Protein AF-A0A8J9SDF9-F1 (afdb_monomer_lite)

Foldseek 3Di:
DDDDPPPVVVVLVVLLVVLVVQLVCLVVDDPPDWDWDDDPPDTHTDDSVVSNVVSVVVNVVSVVVNVVVVPD

Radius of gyration: 15.38 Å; chains: 1; bounding box: 21×35×48 Å

Secondary structure (DSSP, 8-state):
---SSHHHHHHHHHHHHHHHHHHHHHHHPPTT--EEEEETTEEEEE-HHHHHHHHHHHHHHHHHHHHHTT--

Structure (mmCIF, N/CA/C/O backbone):
data_AF-A0A8J9SDF9-F1
#
_entry.id   AF-A0A8J9SDF9-F1
#
loop_
_atom_site.group_PDB
_atom_site.id
_atom_site.type_symbol
_atom_site.label_atom_id
_atom_site.label_alt_id
_atom_site.label_comp_id
_atom_site.label_asym_id
_atom_site.label_entity_id
_atom_site.label_seq_id
_atom_site.pdbx_PDB_ins_code
_atom_site.Cartn_x
_atom_site.Cartn_y
_atom_site.Cartn_z
_atom_site.occupancy
_atom_site.B_iso_or_equiv
_atom_site.auth_seq_id
_atom_site.auth_comp_id
_atom_site.auth_asym_id
_atom_site.auth_atom_id
_atom_site.pdbx_PDB_model_num
ATOM 1 N N . MET A 1 1 ? 0.629 17.000 -37.718 1.00 42.66 1 MET A N 1
ATOM 2 C CA . MET A 1 1 ? 1.434 16.007 -36.981 1.00 42.66 1 MET A CA 1
ATOM 3 C C . MET A 1 1 ? 1.197 16.296 -35.514 1.00 42.66 1 MET A C 1
ATOM 5 O O . MET A 1 1 ? 1.896 17.120 -34.955 1.00 42.66 1 MET A O 1
ATOM 9 N N . GLU A 1 2 ? 0.137 15.740 -34.942 1.00 56.50 2 GLU A N 1
ATOM 10 C CA . GLU A 1 2 ? -0.237 15.972 -33.545 1.00 56.50 2 GLU A CA 1
ATOM 11 C C . GLU A 1 2 ? -0.868 14.681 -33.043 1.00 56.50 2 GLU A C 1
ATOM 13 O O . GLU A 1 2 ? -1.936 14.327 -33.533 1.00 56.50 2 GLU A O 1
ATOM 18 N N . GLN A 1 3 ? -0.167 13.945 -32.178 1.00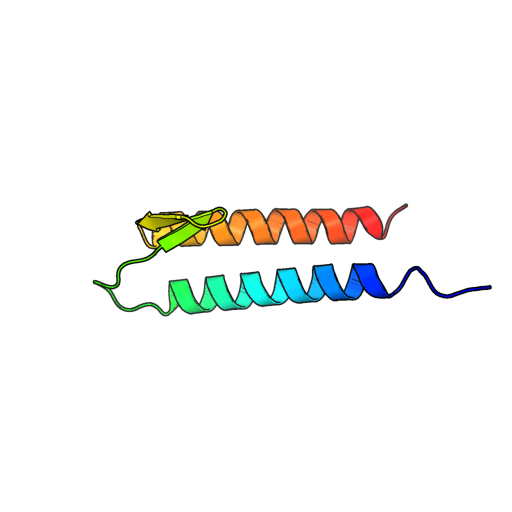 45.75 3 GLN A N 1
ATOM 19 C CA . GLN A 1 3 ? -0.690 12.886 -31.300 1.00 45.75 3 GLN A CA 1
ATOM 20 C C . GLN A 1 3 ? 0.499 12.179 -30.633 1.00 45.75 3 GLN A C 1
ATOM 22 O O . GLN A 1 3 ? 0.932 11.130 -31.085 1.00 45.75 3 GLN A O 1
ATOM 27 N N . ASP A 1 4 ? 1.056 12.775 -29.579 1.00 48.00 4 ASP A N 1
ATOM 28 C CA . ASP A 1 4 ? 1.982 12.053 -28.681 1.00 48.00 4 ASP A CA 1
ATOM 29 C C . ASP A 1 4 ? 1.828 12.455 -27.196 1.00 48.00 4 ASP A C 1
ATOM 31 O O . ASP A 1 4 ? 2.528 11.950 -26.328 1.00 48.00 4 ASP A O 1
ATOM 35 N N . GLY A 1 5 ? 0.873 13.339 -26.863 1.00 49.38 5 GLY A N 1
ATOM 36 C CA . GLY A 1 5 ? 0.694 13.868 -25.500 1.00 49.38 5 GLY A CA 1
ATOM 37 C C . GLY A 1 5 ? -0.378 13.179 -24.644 1.00 49.38 5 GLY A C 1
ATOM 38 O O . GLY A 1 5 ? -0.402 13.359 -23.434 1.00 49.38 5 GLY A O 1
ATOM 39 N N . THR A 1 6 ? -1.284 12.387 -25.225 1.00 50.78 6 THR A N 1
ATOM 40 C CA . THR A 1 6 ? -2.458 11.847 -24.502 1.00 50.78 6 THR A CA 1
ATOM 41 C C . THR A 1 6 ? -2.211 10.509 -23.801 1.00 50.78 6 THR A C 1
ATOM 43 O O . THR A 1 6 ? -2.902 10.194 -22.833 1.00 50.78 6 THR A O 1
ATOM 46 N N . ALA A 1 7 ? -1.221 9.724 -24.235 1.00 53.84 7 ALA A N 1
ATOM 47 C CA . ALA A 1 7 ? -0.969 8.390 -23.683 1.00 53.84 7 ALA A CA 1
ATOM 48 C C . ALA A 1 7 ? -0.421 8.433 -22.239 1.00 53.84 7 ALA A C 1
ATOM 50 O O . ALA A 1 7 ? -0.890 7.692 -21.376 1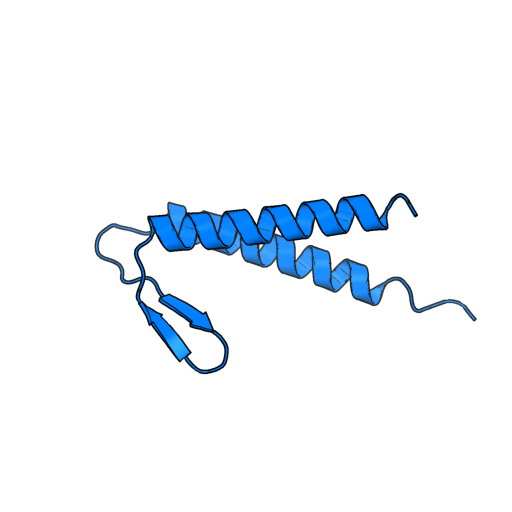.00 53.84 7 ALA A O 1
ATOM 51 N N . GLN A 1 8 ? 0.504 9.352 -21.940 1.00 54.44 8 GLN A N 1
ATOM 52 C CA . GLN A 1 8 ? 1.165 9.441 -20.626 1.00 54.44 8 GLN A CA 1
ATOM 53 C C . GLN A 1 8 ? 0.254 9.949 -19.494 1.00 54.44 8 GLN A C 1
ATOM 55 O O . GLN A 1 8 ? 0.412 9.536 -18.340 1.00 54.44 8 GLN A O 1
ATOM 60 N N . HIS A 1 9 ? -0.721 10.808 -19.807 1.00 57.28 9 HIS A N 1
ATOM 61 C CA . HIS A 1 9 ? -1.699 11.274 -18.820 1.00 57.28 9 HIS A CA 1
ATOM 62 C C . HIS A 1 9 ? -2.626 10.138 -18.367 1.00 57.28 9 HIS A C 1
ATOM 64 O O . HIS A 1 9 ? -2.868 9.991 -17.168 1.00 57.28 9 HIS A O 1
ATOM 70 N N . SER A 1 10 ? -3.048 9.272 -19.298 1.00 70.94 10 SER A N 1
ATOM 71 C CA . SER A 1 10 ? -3.912 8.127 -18.982 1.00 70.94 10 SER A CA 1
ATOM 72 C C . SER A 1 10 ? -3.239 7.109 -18.050 1.00 70.94 10 SER A C 1
ATOM 74 O O . SER A 1 10 ? -3.875 6.597 -17.127 1.00 70.94 10 SER A O 1
ATOM 76 N N . ASP A 1 11 ? -1.928 6.895 -18.208 1.00 80.88 11 ASP A N 1
ATOM 77 C CA . ASP A 1 11 ? -1.156 5.980 -17.363 1.00 80.88 11 ASP A CA 1
ATOM 78 C C . ASP A 1 11 ? -1.000 6.503 -15.931 1.00 80.88 11 ASP A C 1
ATOM 80 O O . ASP A 1 11 ? -1.044 5.731 -14.969 1.00 80.88 11 ASP A O 1
ATOM 84 N N . THR A 1 12 ? -0.805 7.813 -15.767 1.00 85.12 12 THR A N 1
ATOM 85 C CA . THR A 1 12 ? -0.663 8.441 -14.444 1.00 85.12 12 THR A CA 1
ATOM 86 C C . THR A 1 12 ? -1.991 8.435 -13.693 1.00 85.12 12 THR A C 1
ATOM 88 O O . THR A 1 12 ? -2.031 8.040 -12.528 1.00 85.12 12 THR A O 1
ATOM 91 N N . GLU A 1 13 ? -3.093 8.776 -14.364 1.00 87.12 13 GLU A N 1
ATOM 92 C CA . GLU A 1 13 ? -4.443 8.690 -13.793 1.00 87.12 13 GLU A CA 1
ATOM 93 C C . GLU A 1 13 ? -4.812 7.260 -13.397 1.00 87.12 13 GLU A C 1
ATOM 95 O O . GLU A 1 13 ? -5.324 7.021 -12.300 1.00 87.12 13 GLU A O 1
ATOM 100 N N . GLN A 1 14 ? -4.488 6.284 -14.248 1.00 89.88 14 GLN A N 1
ATOM 101 C CA . GLN A 1 14 ? -4.709 4.880 -13.935 1.00 89.88 14 GLN A CA 1
ATOM 102 C C . GLN A 1 14 ? -3.893 4.439 -12.713 1.00 89.88 14 GLN A C 1
ATOM 104 O O . GLN A 1 14 ? -4.430 3.757 -11.838 1.00 89.88 14 GLN A O 1
ATOM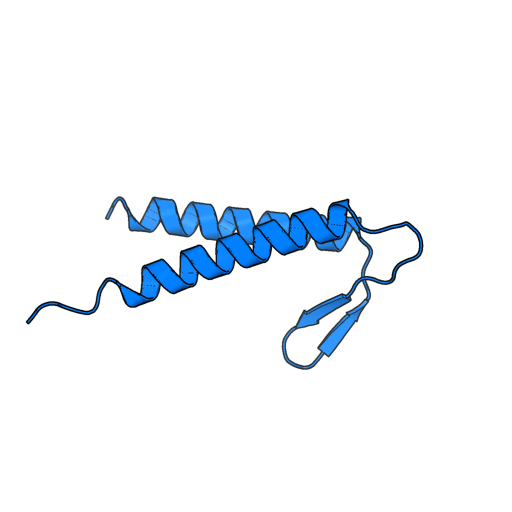 109 N N . LYS A 1 15 ? -2.621 4.843 -12.610 1.00 90.50 15 LYS A N 1
ATOM 110 C CA . LYS A 1 15 ? -1.779 4.548 -11.439 1.00 90.50 15 LYS A CA 1
ATOM 111 C C . LYS A 1 15 ? -2.332 5.183 -10.167 1.00 90.50 15 LYS A C 1
ATOM 113 O O . LYS A 1 15 ? -2.409 4.491 -9.155 1.00 90.50 15 LYS A O 1
ATOM 118 N N . MET A 1 16 ? -2.770 6.444 -10.216 1.00 92.31 16 MET A N 1
ATOM 119 C CA . MET A 1 16 ? -3.415 7.102 -9.073 1.00 92.31 16 MET A CA 1
ATOM 120 C C . MET A 1 16 ? -4.649 6.322 -8.621 1.00 92.31 16 MET A C 1
ATOM 122 O O . MET A 1 16 ? -4.765 5.988 -7.444 1.00 92.31 16 MET A O 1
ATOM 126 N N . ARG A 1 17 ? -5.515 5.925 -9.561 1.00 93.00 17 ARG A N 1
ATOM 127 C CA . ARG A 1 17 ? -6.716 5.143 -9.252 1.00 93.00 17 ARG A CA 1
ATOM 128 C C . ARG A 1 17 ? -6.390 3.784 -8.630 1.00 93.00 17 ARG A C 1
ATOM 130 O O . ARG A 1 17 ? -7.067 3.363 -7.697 1.00 93.00 17 ARG A O 1
ATOM 137 N N . VAL A 1 18 ? -5.357 3.095 -9.119 1.00 94.06 18 VAL A N 1
ATOM 138 C CA . VAL A 1 18 ? -4.892 1.830 -8.523 1.00 94.06 18 VAL A CA 1
ATOM 139 C C . VAL A 1 18 ? -4.433 2.045 -7.080 1.00 94.06 18 VAL A C 1
ATOM 141 O O . VAL A 1 18 ? -4.791 1.250 -6.212 1.00 94.06 18 VAL A O 1
ATOM 144 N N . MET A 1 19 ? -3.696 3.123 -6.801 1.00 94.38 19 MET A N 1
ATOM 145 C CA . MET A 1 19 ? -3.244 3.435 -5.441 1.00 94.38 19 MET A CA 1
ATOM 146 C C . MET A 1 19 ? -4.401 3.820 -4.513 1.00 94.38 19 MET A C 1
ATOM 148 O O . MET A 1 19 ? -4.432 3.387 -3.364 1.00 94.38 19 MET A O 1
ATOM 152 N N . GLU A 1 20 ? -5.392 4.566 -5.003 1.00 94.56 20 GLU A N 1
ATOM 153 C CA . GLU A 1 20 ? -6.599 4.900 -4.236 1.00 94.56 20 GLU A CA 1
ATOM 154 C C . GLU A 1 20 ? -7.398 3.652 -3.853 1.00 94.56 20 GLU A C 1
ATOM 156 O O . GLU A 1 20 ? -7.794 3.498 -2.695 1.00 94.56 20 GLU A O 1
ATOM 161 N N . VAL A 1 21 ? -7.583 2.726 -4.800 1.00 95.31 21 VAL A N 1
ATOM 162 C CA . VAL A 1 21 ? -8.237 1.439 -4.533 1.00 95.31 21 VAL A CA 1
ATOM 163 C C . VAL A 1 21 ? -7.427 0.628 -3.525 1.00 95.31 21 VAL A C 1
ATOM 165 O O . VAL A 1 21 ? -7.994 0.155 -2.545 1.00 95.31 21 VAL A O 1
ATOM 168 N N . ALA A 1 22 ? -6.106 0.524 -3.697 1.00 94.38 22 ALA A N 1
ATOM 169 C CA . ALA A 1 22 ? -5.248 -0.207 -2.767 1.00 94.38 22 ALA A CA 1
ATOM 170 C C . ALA A 1 22 ? -5.312 0.365 -1.338 1.00 94.38 22 ALA A C 1
ATOM 172 O O . ALA A 1 22 ? -5.361 -0.395 -0.370 1.00 94.38 22 ALA A O 1
ATOM 173 N N . ALA A 1 23 ? -5.365 1.692 -1.188 1.00 94.00 23 ALA A N 1
ATOM 174 C CA . ALA A 1 23 ? -5.522 2.337 0.113 1.00 94.00 23 ALA A CA 1
ATOM 175 C C . ALA A 1 23 ? -6.878 2.001 0.757 1.00 94.00 23 ALA A C 1
ATOM 177 O O . ALA A 1 23 ? -6.927 1.655 1.939 1.00 94.00 23 ALA A O 1
ATOM 178 N N . ALA A 1 24 ? -7.968 2.053 -0.015 1.00 93.94 24 ALA A N 1
ATOM 179 C CA . ALA A 1 24 ? -9.302 1.697 0.464 1.00 93.94 24 ALA A CA 1
ATOM 180 C C . ALA A 1 24 ? -9.400 0.210 0.851 1.00 93.94 24 ALA A C 1
ATOM 182 O O . ALA A 1 24 ? -9.953 -0.133 1.899 1.00 93.94 24 ALA A O 1
ATOM 183 N N . GLU A 1 25 ? -8.813 -0.679 0.047 1.00 94.50 25 GLU A N 1
ATOM 184 C CA . GLU A 1 25 ? -8.762 -2.112 0.334 1.00 94.50 25 GLU A CA 1
ATOM 185 C C . GLU A 1 25 ? -7.989 -2.397 1.623 1.00 94.50 25 GLU A C 1
ATOM 187 O O . GLU A 1 25 ? -8.490 -3.135 2.475 1.00 94.50 25 GLU A O 1
ATOM 192 N N . LEU A 1 26 ? -6.824 -1.766 1.815 1.00 93.75 26 LEU A N 1
ATOM 193 C CA . LEU A 1 26 ? -6.038 -1.892 3.044 1.00 93.75 26 LEU A CA 1
ATOM 194 C C . LEU A 1 26 ? -6.825 -1.425 4.273 1.00 93.75 26 LEU A C 1
ATOM 196 O O . LEU A 1 26 ? -6.886 -2.156 5.259 1.00 93.75 26 LEU A O 1
ATOM 200 N N . GLN A 1 27 ? -7.502 -0.278 4.206 1.00 91.75 27 GLN A N 1
ATOM 201 C CA . GLN A 1 27 ? -8.322 0.225 5.316 1.00 91.75 27 GLN A CA 1
ATOM 202 C C . GLN A 1 27 ? -9.499 -0.703 5.650 1.00 91.75 27 GLN A C 1
ATOM 204 O O . GLN A 1 27 ? -9.836 -0.894 6.820 1.00 91.75 27 GLN A O 1
ATOM 209 N N . SER A 1 28 ? -10.107 -1.320 4.633 1.00 92.88 28 SER A N 1
ATOM 210 C CA . SER A 1 28 ? -11.203 -2.284 4.803 1.00 92.88 28 SER A CA 1
ATOM 211 C C . SER A 1 28 ? -10.744 -3.671 5.279 1.00 92.88 28 SER A C 1
ATOM 213 O O . SER A 1 28 ? -11.567 -4.537 5.601 1.00 92.88 28 SER A O 1
ATOM 215 N N . LEU A 1 29 ? -9.429 -3.909 5.325 1.00 91.88 29 LEU A N 1
ATOM 216 C CA . LEU A 1 29 ? -8.865 -5.221 5.592 1.00 91.88 29 LEU A CA 1
ATOM 217 C C . LEU A 1 29 ? -9.111 -5.634 7.048 1.00 91.88 29 LEU A C 1
ATOM 219 O O . LEU A 1 29 ? -8.674 -4.977 8.000 1.00 91.88 29 LEU A O 1
ATOM 223 N N . LYS A 1 30 ? -9.780 -6.779 7.218 1.00 90.00 30 LYS A N 1
ATOM 224 C CA . LYS A 1 30 ? -10.013 -7.397 8.530 1.00 90.00 30 LYS A CA 1
ATOM 225 C C . LYS A 1 30 ? -8.685 -7.710 9.231 1.00 90.00 30 LYS A C 1
ATOM 227 O O . LYS A 1 30 ? -7.688 -8.031 8.585 1.00 90.00 30 LYS A O 1
ATOM 232 N N . SER A 1 31 ? -8.701 -7.667 10.563 1.00 85.50 31 SER A N 1
ATOM 233 C CA . SER A 1 31 ? -7.549 -8.053 11.388 1.00 85.50 31 SER A CA 1
ATOM 234 C C . SER A 1 31 ? -7.106 -9.499 11.108 1.00 85.50 31 SER A C 1
ATOM 236 O O . SER A 1 31 ? -7.930 -10.351 10.773 1.00 85.50 31 SER A O 1
ATOM 238 N N . GLY A 1 32 ? -5.804 -9.768 11.243 1.00 85.50 32 GLY A N 1
ATOM 239 C CA . GLY A 1 32 ? -5.209 -11.098 11.054 1.00 85.50 32 GLY A CA 1
ATOM 240 C C . GLY A 1 32 ? -4.916 -11.485 9.601 1.00 85.50 32 GLY A C 1
ATOM 241 O O . GLY A 1 32 ? -4.585 -12.637 9.334 1.00 85.50 32 GLY A O 1
ATOM 242 N N . ARG A 1 33 ? -5.042 -10.552 8.652 1.00 90.56 33 ARG A N 1
ATOM 243 C CA . ARG A 1 33 ? -4.664 -10.764 7.249 1.00 90.56 33 ARG A CA 1
ATOM 244 C C . ARG A 1 33 ? -3.204 -10.382 7.037 1.00 90.56 33 ARG A C 1
ATOM 246 O O . ARG A 1 33 ? -2.796 -9.285 7.410 1.00 90.56 33 ARG A O 1
ATOM 253 N N . ASP A 1 34 ? -2.449 -11.273 6.402 1.00 94.12 34 ASP A N 1
ATOM 254 C CA . ASP A 1 34 ? -1.093 -10.963 5.964 1.00 94.12 34 ASP A CA 1
ATOM 255 C C . ASP A 1 34 ? -1.125 -9.988 4.784 1.00 94.12 34 ASP A C 1
ATOM 257 O O . ASP A 1 34 ? -1.931 -10.127 3.859 1.00 94.12 34 ASP A O 1
ATOM 261 N N . VAL A 1 35 ? -0.230 -9.004 4.822 1.00 95.44 35 VAL A N 1
ATOM 262 C CA . VAL A 1 35 ? -0.063 -7.995 3.776 1.00 95.44 35 VAL A CA 1
ATOM 263 C C . VAL A 1 35 ? 1.337 -8.124 3.193 1.00 95.44 35 VAL A C 1
ATOM 265 O O . VAL A 1 35 ? 2.302 -8.394 3.910 1.00 95.44 35 VAL A O 1
ATOM 268 N N . TYR A 1 36 ? 1.449 -7.937 1.879 1.00 95.88 36 TYR A N 1
ATOM 269 C CA . TYR A 1 36 ? 2.711 -8.055 1.161 1.00 95.88 36 TYR A CA 1
ATOM 270 C C . TYR A 1 36 ? 2.913 -6.873 0.221 1.00 95.88 36 TYR A C 1
ATOM 272 O O . TYR A 1 36 ? 1.994 -6.477 -0.491 1.00 95.88 36 TYR A O 1
ATOM 280 N N . ILE A 1 37 ? 4.141 -6.362 0.169 1.00 94.44 37 ILE A N 1
ATOM 281 C CA . ILE A 1 37 ? 4.576 -5.395 -0.842 1.00 94.44 37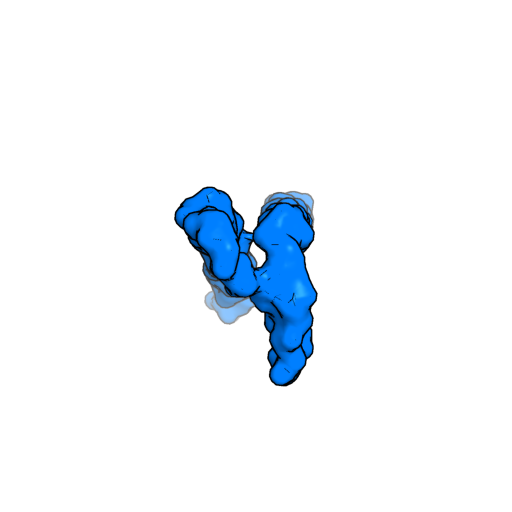 ILE A CA 1
ATOM 282 C C . ILE A 1 37 ? 5.388 -6.146 -1.895 1.00 94.44 37 ILE A C 1
ATOM 284 O O . ILE A 1 37 ? 6.383 -6.804 -1.580 1.00 94.44 37 ILE A O 1
ATOM 288 N N . LYS A 1 38 ? 4.973 -6.040 -3.157 1.00 94.19 38 LYS A N 1
ATOM 289 C CA . LYS A 1 38 ? 5.689 -6.628 -4.292 1.00 94.19 38 LYS A CA 1
ATOM 290 C C . LYS A 1 38 ? 6.804 -5.689 -4.757 1.00 94.19 38 LYS A C 1
ATOM 292 O O . LYS A 1 38 ? 6.540 -4.534 -5.076 1.00 94.19 38 LYS A O 1
ATOM 297 N N . LYS A 1 39 ? 8.037 -6.191 -4.862 1.00 91.50 39 LYS A N 1
ATOM 298 C CA . LYS A 1 39 ? 9.168 -5.500 -5.505 1.00 91.50 39 LYS A CA 1
ATOM 299 C C . LYS A 1 39 ? 9.815 -6.441 -6.519 1.00 91.50 39 LYS A C 1
ATOM 301 O O . LYS A 1 39 ? 10.430 -7.441 -6.150 1.00 91.50 39 LYS A O 1
ATOM 306 N N . GLY A 1 40 ? 9.636 -6.145 -7.806 1.00 92.94 40 GLY A N 1
ATOM 307 C CA . GLY A 1 40 ? 10.035 -7.050 -8.885 1.00 92.94 40 GLY A CA 1
ATOM 308 C C . GLY A 1 40 ? 9.307 -8.396 -8.785 1.00 92.94 40 GLY A C 1
ATOM 309 O O . GLY A 1 40 ? 8.077 -8.440 -8.784 1.00 92.94 40 GLY A O 1
ATOM 310 N N . ALA A 1 41 ? 10.067 -9.489 -8.681 1.00 95.12 41 ALA A N 1
ATOM 311 C CA . ALA A 1 41 ? 9.541 -10.850 -8.536 1.00 95.12 41 ALA A CA 1
ATOM 312 C C . ALA A 1 41 ? 9.338 -11.295 -7.071 1.00 95.12 41 ALA A C 1
ATOM 314 O O . ALA A 1 41 ? 8.924 -12.427 -6.833 1.00 95.12 41 ALA A O 1
ATOM 315 N N . ILE A 1 42 ? 9.636 -10.435 -6.092 1.00 96.44 42 ILE A N 1
ATOM 316 C CA . ILE A 1 42 ? 9.657 -10.792 -4.668 1.00 96.44 42 ILE A CA 1
ATOM 317 C C . ILE A 1 42 ? 8.495 -10.119 -3.933 1.00 96.44 42 ILE A C 1
ATOM 319 O O . ILE A 1 42 ? 8.169 -8.960 -4.192 1.00 96.44 42 ILE A O 1
ATOM 323 N N . PHE A 1 43 ? 7.898 -10.843 -2.984 1.00 96.50 43 PHE A N 1
ATOM 324 C CA . PHE A 1 43 ? 6.852 -10.351 -2.090 1.00 96.50 43 PHE A CA 1
ATOM 325 C C . PHE A 1 43 ? 7.392 -10.256 -0.662 1.00 96.50 43 PHE A C 1
ATOM 327 O O . PHE A 1 43 ? 7.763 -11.262 -0.060 1.00 96.50 43 PHE A O 1
ATOM 334 N N . PHE A 1 44 ? 7.426 -9.044 -0.114 1.00 96.25 44 PHE A N 1
ATOM 335 C CA . PHE A 1 44 ? 7.876 -8.782 1.249 1.00 96.25 44 PHE A CA 1
ATOM 336 C C . PHE A 1 44 ? 6.669 -8.696 2.170 1.00 96.25 44 PHE A C 1
ATOM 338 O O . PHE A 1 44 ? 5.836 -7.806 2.002 1.00 96.25 44 PHE A O 1
ATOM 345 N N . ARG A 1 45 ? 6.578 -9.608 3.141 1.00 96.62 45 ARG A N 1
ATOM 346 C CA . ARG A 1 45 ? 5.557 -9.531 4.190 1.00 96.62 45 ARG A CA 1
ATOM 347 C C . ARG A 1 45 ? 5.747 -8.241 4.987 1.00 96.62 45 ARG A C 1
ATOM 349 O O . ARG A 1 45 ? 6.874 -7.886 5.328 1.00 96.62 45 ARG A O 1
ATOM 356 N N . THR A 1 46 ? 4.655 -7.555 5.288 1.00 94.81 46 THR A N 1
ATOM 357 C CA . THR A 1 46 ? 4.667 -6.321 6.068 1.00 94.81 46 THR A CA 1
ATOM 358 C C . THR A 1 46 ? 3.391 -6.174 6.889 1.00 94.81 46 THR A C 1
ATOM 360 O O . THR A 1 46 ? 2.441 -6.944 6.735 1.00 94.81 46 THR A O 1
ATOM 363 N N . ASP A 1 47 ? 3.375 -5.168 7.755 1.00 92.62 47 ASP A N 1
ATOM 364 C CA . ASP A 1 47 ? 2.199 -4.794 8.522 1.00 92.62 47 ASP A CA 1
ATOM 365 C C . ASP A 1 47 ? 1.276 -3.905 7.694 1.00 92.62 47 ASP A C 1
ATOM 367 O O . ASP A 1 47 ? 1.725 -3.077 6.895 1.00 92.62 47 ASP A O 1
ATOM 371 N N . ARG A 1 48 ? -0.030 -4.014 7.949 1.00 93.00 48 ARG A N 1
ATOM 372 C CA . ARG A 1 48 ? -1.054 -3.202 7.279 1.00 93.00 48 ARG A CA 1
ATOM 373 C C . ARG A 1 48 ? -0.738 -1.706 7.349 1.00 93.00 48 ARG A C 1
ATOM 375 O O . ARG A 1 48 ? -0.764 -1.040 6.326 1.00 93.00 48 ARG A O 1
ATOM 382 N N . THR A 1 49 ? -0.344 -1.200 8.518 1.00 91.44 49 THR A N 1
ATOM 383 C CA . THR A 1 49 ? -0.002 0.219 8.716 1.00 91.44 49 THR A CA 1
ATOM 384 C C . THR A 1 49 ? 1.203 0.661 7.880 1.00 91.44 49 THR A C 1
ATOM 386 O O . THR A 1 49 ? 1.260 1.799 7.420 1.00 91.44 49 THR A O 1
ATOM 389 N N . ILE A 1 50 ? 2.187 -0.221 7.677 1.00 93.00 50 ILE A N 1
ATOM 390 C CA . ILE A 1 50 ? 3.362 0.079 6.849 1.00 93.00 50 ILE A CA 1
ATOM 391 C C . ILE A 1 50 ? 2.961 0.086 5.371 1.00 93.00 50 ILE A C 1
ATOM 393 O O . ILE A 1 50 ? 3.360 0.989 4.637 1.00 93.00 50 ILE A O 1
ATOM 397 N N . ALA A 1 51 ? 2.135 -0.872 4.945 1.00 94.62 51 ALA A N 1
ATOM 398 C CA . ALA A 1 51 ? 1.589 -0.904 3.592 1.00 94.62 51 ALA A CA 1
ATOM 399 C C . ALA A 1 51 ? 0.704 0.317 3.288 1.00 94.62 51 ALA A C 1
ATOM 401 O O . ALA A 1 51 ? 0.833 0.899 2.217 1.00 94.62 51 ALA A O 1
ATOM 402 N N . GLU A 1 52 ? -0.131 0.753 4.235 1.00 93.44 52 GLU A N 1
ATOM 403 C CA . GLU A 1 52 ? -0.957 1.962 4.106 1.00 93.44 52 GLU A CA 1
ATOM 404 C C . GLU A 1 52 ? -0.088 3.202 3.884 1.00 93.44 52 GLU A C 1
ATOM 406 O O . GLU A 1 52 ? -0.309 3.937 2.924 1.00 93.44 52 GLU A O 1
ATOM 411 N N . LYS A 1 53 ? 0.951 3.396 4.710 1.00 94.31 53 LYS A N 1
ATOM 412 C CA . LYS A 1 53 ? 1.909 4.498 4.531 1.00 94.31 53 LYS A CA 1
ATOM 413 C C . LYS A 1 53 ? 2.627 4.426 3.186 1.00 94.31 53 LYS A C 1
ATOM 415 O O . LYS A 1 53 ? 2.840 5.454 2.555 1.00 94.31 53 LYS A O 1
ATOM 420 N N . HIS A 1 54 ? 2.993 3.223 2.745 1.00 94.75 54 HIS A N 1
ATOM 421 C CA . HIS A 1 54 ? 3.653 3.025 1.457 1.00 94.75 54 HIS A CA 1
ATOM 422 C C . HIS A 1 54 ? 2.759 3.448 0.284 1.00 94.75 54 HIS A C 1
ATOM 424 O O . HIS A 1 54 ? 3.206 4.201 -0.576 1.00 94.75 54 HIS A O 1
ATOM 430 N N . VAL A 1 55 ? 1.498 3.007 0.275 1.00 95.06 55 VAL A N 1
ATOM 431 C CA . VAL A 1 55 ? 0.531 3.360 -0.776 1.00 95.06 55 VAL A CA 1
ATOM 432 C C . VAL A 1 55 ? 0.188 4.851 -0.737 1.00 95.06 55 VAL A C 1
ATOM 434 O O . VAL A 1 55 ? 0.116 5.485 -1.786 1.00 95.06 55 VAL A O 1
ATOM 437 N N . GLN A 1 56 ? 0.018 5.432 0.455 1.00 94.25 56 GLN A N 1
ATOM 438 C CA . GLN A 1 56 ? -0.250 6.865 0.608 1.00 94.25 56 GLN A CA 1
ATOM 439 C C . GLN A 1 56 ? 0.904 7.725 0.086 1.00 94.25 56 GLN A C 1
ATOM 441 O O . GLN A 1 56 ? 0.646 8.658 -0.668 1.00 94.25 56 GLN A O 1
ATOM 446 N N . GLY A 1 57 ? 2.153 7.372 0.408 1.00 94.38 57 GLY A N 1
ATOM 447 C CA . GLY A 1 57 ? 3.327 8.078 -0.112 1.00 94.38 57 GLY A CA 1
ATOM 448 C C . GLY A 1 57 ? 3.410 8.024 -1.639 1.00 94.38 57 GLY A C 1
ATOM 449 O O . GLY A 1 57 ? 3.593 9.051 -2.280 1.00 94.38 57 GLY A O 1
ATOM 450 N N . GLN A 1 58 ? 3.168 6.856 -2.246 1.00 93.62 58 GLN A N 1
ATOM 451 C CA . GLN A 1 58 ? 3.153 6.734 -3.711 1.00 93.62 58 GLN A CA 1
ATOM 452 C C . GLN A 1 58 ? 2.023 7.534 -4.369 1.00 93.62 58 GLN A C 1
ATOM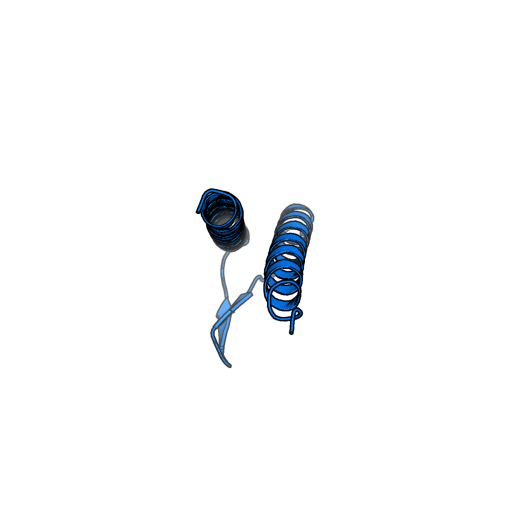 454 O O . GLN A 1 58 ? 2.198 8.072 -5.461 1.00 93.62 58 GLN A O 1
ATOM 459 N N . LEU A 1 59 ? 0.854 7.609 -3.731 1.00 92.44 59 LEU A N 1
ATOM 460 C CA . LEU A 1 59 ? -0.256 8.412 -4.235 1.00 92.44 59 LEU A CA 1
ATOM 461 C C . LEU A 1 59 ? 0.059 9.912 -4.176 1.00 92.44 59 LEU A C 1
ATOM 463 O O . LEU A 1 59 ? -0.306 10.636 -5.099 1.00 92.44 59 LEU A O 1
ATOM 467 N N . GLU A 1 60 ? 0.712 10.374 -3.111 1.00 93.62 60 GLU A N 1
ATOM 468 C CA . GLU A 1 60 ? 1.142 11.767 -2.960 1.00 93.62 60 GLU A CA 1
ATOM 469 C C . GLU A 1 60 ? 2.175 12.142 -4.029 1.00 93.62 60 GLU A C 1
ATOM 471 O O . GLU A 1 60 ? 1.948 13.093 -4.773 1.00 93.62 60 GLU A O 1
ATOM 476 N N . GLU A 1 61 ? 3.207 11.315 -4.225 1.00 92.50 61 GLU A N 1
ATOM 477 C CA . GLU A 1 61 ? 4.207 11.492 -5.289 1.00 92.50 61 GLU A CA 1
ATOM 478 C C . GLU A 1 61 ? 3.564 11.575 -6.688 1.00 92.50 61 GLU A C 1
ATOM 480 O O . GLU A 1 61 ? 3.923 12.426 -7.504 1.00 92.50 61 GLU A O 1
ATOM 485 N N . LEU A 1 62 ? 2.578 10.716 -6.980 1.00 90.94 62 LEU A N 1
ATOM 486 C CA . LEU A 1 62 ? 1.856 10.743 -8.257 1.00 90.94 62 LEU A CA 1
ATOM 487 C C . LEU A 1 62 ? 1.012 12.014 -8.426 1.00 90.94 62 LEU A C 1
ATOM 489 O O . LEU A 1 62 ? 0.941 12.557 -9.530 1.00 90.9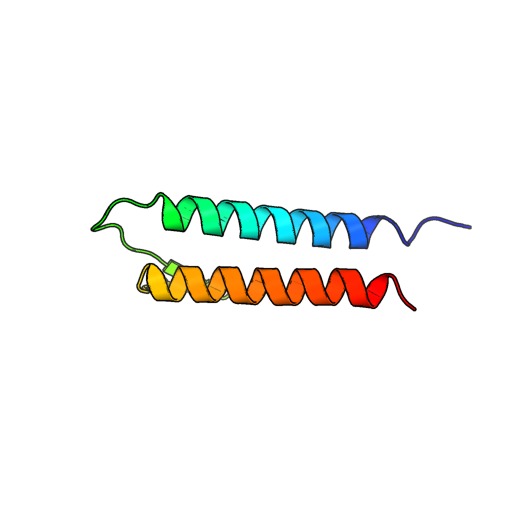4 62 LEU A O 1
ATOM 493 N N . LYS A 1 63 ? 0.382 12.496 -7.349 1.00 88.88 63 LYS A N 1
ATOM 494 C CA . LYS A 1 63 ? -0.410 13.734 -7.365 1.00 88.88 63 LYS A CA 1
ATOM 495 C C . LYS A 1 63 ? 0.475 14.957 -7.581 1.00 88.88 63 LYS A C 1
ATOM 497 O O . LYS A 1 63 ? 0.118 15.817 -8.383 1.00 88.88 63 LYS A O 1
ATOM 502 N N . GLU A 1 64 ? 1.628 15.016 -6.923 1.00 89.81 64 GLU A N 1
ATOM 503 C CA . GLU A 1 64 ? 2.621 16.076 -7.122 1.00 89.81 64 GLU A CA 1
ATOM 504 C C . GLU A 1 64 ? 3.186 16.071 -8.549 1.00 89.81 64 GLU A C 1
ATOM 506 O O . GLU A 1 64 ? 3.294 17.120 -9.185 1.00 89.81 64 GLU A O 1
ATOM 511 N N . ALA A 1 65 ? 3.481 14.894 -9.109 1.00 86.06 65 ALA A N 1
ATOM 512 C CA . ALA A 1 65 ? 3.950 14.782 -10.490 1.00 86.06 65 ALA A CA 1
ATOM 513 C C . ALA A 1 65 ? 2.892 15.242 -11.516 1.00 86.06 65 ALA A C 1
ATOM 515 O O . ALA A 1 65 ? 3.231 15.860 -12.534 1.00 86.06 65 ALA A O 1
ATOM 516 N N . ALA A 1 66 ? 1.610 14.971 -11.246 1.00 82.06 66 ALA A N 1
ATOM 517 C CA . ALA A 1 66 ? 0.496 15.383 -12.096 1.00 82.06 66 ALA A CA 1
ATOM 518 C C . ALA A 1 66 ? 0.261 16.906 -12.076 1.00 82.06 66 ALA A C 1
ATOM 520 O O . ALA A 1 66 ? -0.029 17.499 -13.120 1.00 82.06 66 ALA A O 1
ATOM 521 N N . THR A 1 67 ? 0.418 17.557 -10.917 1.00 78.62 67 THR A N 1
ATOM 522 C CA . THR A 1 67 ? 0.301 19.021 -10.812 1.00 78.62 67 THR A CA 1
ATOM 523 C C . THR A 1 67 ? 1.506 19.729 -11.427 1.00 78.62 67 THR A C 1
ATOM 525 O O . THR A 1 67 ? 1.313 20.690 -12.170 1.00 78.62 67 THR A O 1
ATOM 528 N N . ALA A 1 68 ? 2.726 19.221 -11.217 1.00 72.81 68 ALA A N 1
ATOM 529 C CA . ALA A 1 68 ? 3.945 19.796 -11.788 1.00 72.81 68 ALA A CA 1
ATOM 530 C C . ALA A 1 68 ? 3.951 19.778 -13.330 1.00 72.81 68 ALA A C 1
ATOM 532 O O . ALA A 1 68 ? 4.348 20.763 -13.957 1.00 72.81 68 ALA A O 1
ATOM 533 N N . SER A 1 69 ? 3.448 18.699 -13.947 1.00 59.56 69 SER A N 1
ATOM 534 C CA . SER A 1 69 ? 3.355 18.576 -15.414 1.00 59.56 69 SER A CA 1
ATOM 535 C C . SER A 1 69 ? 2.309 19.498 -16.053 1.00 59.56 69 SER A C 1
ATOM 537 O O . SER A 1 69 ? 2.356 19.711 -17.257 1.00 59.56 69 SER A O 1
ATOM 539 N N . SER A 1 70 ? 1.374 20.060 -15.277 1.00 58.16 70 SER A N 1
ATOM 540 C CA . SER A 1 70 ? 0.329 20.964 -15.793 1.00 58.16 70 SER A CA 1
ATOM 541 C C . SER A 1 70 ? 0.735 22.449 -15.774 1.00 58.16 70 SER A C 1
ATOM 543 O O . SER A 1 70 ? -0.020 23.295 -16.247 1.00 58.16 70 SER A O 1
ATOM 545 N N . THR A 1 71 ? 1.903 22.780 -15.211 1.00 57.44 71 THR A N 1
ATOM 546 C CA . THR A 1 71 ? 2.405 24.162 -15.043 1.00 57.44 71 THR A CA 1
ATOM 547 C C . THR A 1 71 ? 3.647 24.503 -15.879 1.00 57.44 71 THR A C 1
ATOM 549 O O . THR A 1 71 ? 4.183 25.599 -15.716 1.00 57.44 71 THR A O 1
ATOM 552 N N . SER A 1 72 ? 4.119 23.594 -16.742 1.00 47.53 72 SER A N 1
ATOM 553 C CA . SER A 1 72 ? 5.251 23.823 -17.666 1.00 47.53 72 SER A CA 1
ATOM 554 C C . SER A 1 72 ? 4.803 23.997 -19.112 1.00 47.53 72 SER A C 1
ATOM 556 O O . SER A 1 72 ? 3.804 23.351 -19.494 1.00 47.53 72 SER A O 1
#

Sequence (72 aa):
MEQDGTAQHSDTEQKMRVMEVAAAELQSLKSGRDVYIKKGAIFFRTDRTIAEKHVQGQLEELKEAATASSTS

pLDDT: mean 84.37, std 15.9, range [42.66, 96.62]